Protein AF-A0A7D9KFC1-F1 (afdb_monomer_lite)

Structure (mmCIF, N/CA/C/O backbone):
data_AF-A0A7D9KFC1-F1
#
_entry.id   AF-A0A7D9KFC1-F1
#
loop_
_atom_site.group_PDB
_atom_site.id
_atom_site.type_symbol
_atom_site.label_atom_id
_atom_site.label_alt_id
_atom_site.label_comp_id
_atom_site.label_asym_id
_atom_site.label_entity_id
_atom_site.label_seq_id
_atom_site.pdbx_PDB_ins_code
_atom_site.Cartn_x
_atom_site.Cartn_y
_atom_site.Cartn_z
_atom_site.occupancy
_atom_site.B_iso_or_equiv
_atom_site.auth_seq_id
_atom_site.auth_comp_id
_atom_site.auth_asym_id
_atom_site.auth_atom_id
_atom_site.pdbx_PDB_model_num
ATOM 1 N N . MET A 1 1 ? -18.991 21.728 8.639 1.00 45.28 1 MET A N 1
ATOM 2 C CA . MET A 1 1 ? -17.937 22.205 7.713 1.00 45.28 1 MET A CA 1
ATOM 3 C C . MET A 1 1 ? -17.011 21.024 7.380 1.00 45.28 1 MET A C 1
ATOM 5 O O . MET A 1 1 ? -16.040 20.809 8.083 1.00 45.28 1 MET A O 1
ATOM 9 N N . SER A 1 2 ? -17.536 19.999 6.702 1.00 38.66 2 SER A N 1
ATOM 10 C CA . SER A 1 2 ? -17.311 19.571 5.298 1.00 38.66 2 SER A CA 1
ATOM 11 C C . SER A 1 2 ? -15.877 19.150 4.917 1.00 38.66 2 SER A C 1
ATOM 13 O O . SER A 1 2 ? -14.945 19.945 4.983 1.00 38.66 2 SER A O 1
ATOM 15 N N . LYS A 1 3 ? -15.739 17.886 4.487 1.00 43.62 3 LYS A N 1
ATOM 16 C CA . LYS A 1 3 ? -14.510 17.116 4.189 1.00 43.62 3 LYS A CA 1
ATOM 17 C C . LYS A 1 3 ? -13.923 17.363 2.779 1.00 43.62 3 LYS A C 1
ATOM 19 O O . LYS A 1 3 ? -13.233 16.501 2.249 1.00 43.62 3 LYS A O 1
ATOM 24 N N . ASP A 1 4 ? -14.129 18.539 2.186 1.00 44.88 4 ASP A N 1
ATOM 25 C CA . ASP A 1 4 ? -13.828 18.783 0.758 1.00 44.88 4 ASP A CA 1
ATOM 26 C C . ASP A 1 4 ? -12.560 19.607 0.453 1.00 44.88 4 ASP A C 1
ATOM 28 O O . ASP A 1 4 ? -12.392 20.095 -0.664 1.00 44.88 4 ASP A O 1
ATOM 32 N N . GLN A 1 5 ? -11.625 19.777 1.394 1.00 45.91 5 GLN A N 1
ATOM 33 C CA . GLN A 1 5 ? -10.451 20.648 1.163 1.00 45.91 5 GLN A CA 1
ATOM 34 C C . GLN A 1 5 ? -9.079 19.961 1.107 1.00 45.91 5 GLN A C 1
ATOM 36 O O . GLN A 1 5 ? -8.069 20.647 0.972 1.00 45.91 5 GLN A O 1
ATOM 41 N N . ALA A 1 6 ? -9.003 18.628 1.107 1.00 44.38 6 ALA A N 1
ATOM 42 C CA . ALA A 1 6 ? -7.713 17.920 1.054 1.00 44.38 6 ALA A CA 1
ATOM 43 C C . ALA A 1 6 ? -7.285 17.440 -0.352 1.00 44.38 6 ALA A C 1
ATOM 45 O O . ALA A 1 6 ? -6.267 16.770 -0.487 1.00 44.38 6 ALA A O 1
ATOM 46 N N . LEU A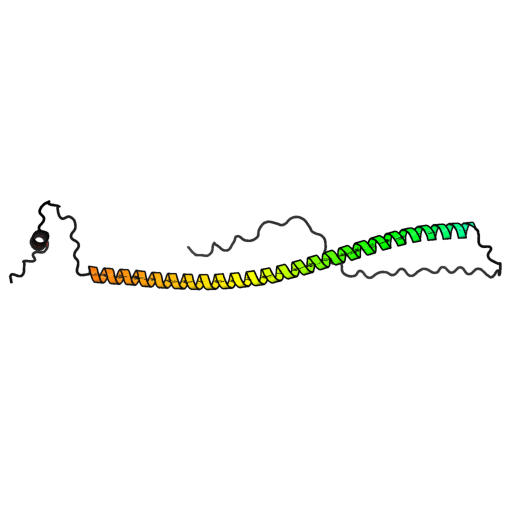 1 7 ? -8.018 17.797 -1.413 1.00 46.19 7 LEU A N 1
ATOM 47 C CA . LEU A 1 7 ? -7.783 17.317 -2.786 1.00 46.19 7 LEU A CA 1
ATOM 48 C C . LEU A 1 7 ? -7.628 18.466 -3.800 1.00 46.19 7 LEU A C 1
ATOM 50 O O . LEU A 1 7 ? -8.213 18.438 -4.874 1.00 46.19 7 LEU A O 1
ATOM 54 N N . LYS A 1 8 ? -6.847 19.508 -3.481 1.00 49.91 8 LYS A N 1
ATOM 55 C CA . LYS A 1 8 ? -6.477 20.565 -4.454 1.00 49.91 8 LYS A CA 1
ATOM 56 C C . LYS A 1 8 ? -5.080 21.153 -4.234 1.00 49.91 8 LYS A C 1
ATOM 58 O O . LYS A 1 8 ? -4.914 22.368 -4.190 1.00 49.91 8 LYS A O 1
ATOM 63 N N . ARG A 1 9 ? -4.050 20.314 -4.114 1.00 49.00 9 ARG A N 1
ATOM 64 C CA . ARG A 1 9 ? -2.651 20.757 -4.272 1.00 49.00 9 ARG A CA 1
ATOM 65 C C . ARG A 1 9 ? -1.850 19.712 -5.033 1.00 49.00 9 ARG A C 1
ATOM 67 O O . ARG A 1 9 ? -1.067 18.968 -4.464 1.00 49.00 9 ARG A O 1
ATOM 74 N N . SER A 1 10 ? -2.091 19.647 -6.335 1.00 46.28 10 SER A N 1
ATOM 75 C CA . SER A 1 10 ? -1.233 18.938 -7.276 1.00 46.28 10 SER A CA 1
ATOM 76 C C . SER A 1 10 ? -1.104 19.791 -8.535 1.00 46.28 10 SER A C 1
ATOM 78 O O . SER A 1 10 ? -2.109 20.242 -9.078 1.00 46.28 10 SER A O 1
ATOM 80 N N . ALA A 1 11 ? 0.146 20.004 -8.946 1.00 47.97 11 ALA A N 1
ATOM 81 C CA . ALA A 1 11 ? 0.578 20.499 -10.251 1.00 47.97 11 ALA A CA 1
ATOM 82 C C . ALA A 1 11 ? 0.272 21.967 -10.616 1.00 47.97 11 ALA A C 1
ATOM 84 O O . ALA A 1 11 ? -0.464 22.247 -11.555 1.00 47.97 11 ALA A O 1
ATOM 85 N N . GLN A 1 12 ? 0.957 22.914 -9.967 1.00 54.50 12 GLN A N 1
ATOM 86 C CA . GLN A 1 12 ? 1.277 24.211 -10.582 1.00 54.50 12 GLN A CA 1
ATOM 87 C C . GLN A 1 12 ? 2.683 24.661 -10.175 1.00 54.50 12 GLN A C 1
ATOM 89 O O . GLN A 1 12 ? 2.852 25.443 -9.247 1.00 54.50 12 GLN A O 1
ATOM 94 N N . ASN A 1 13 ? 3.693 24.117 -10.849 1.00 50.47 13 ASN A N 1
ATOM 95 C CA . ASN A 1 13 ? 4.913 24.819 -11.259 1.00 50.47 13 ASN A CA 1
ATOM 96 C C . ASN A 1 13 ? 5.882 23.787 -11.817 1.00 50.47 13 ASN A C 1
ATOM 98 O O . ASN A 1 13 ? 6.318 22.922 -11.073 1.00 50.47 13 ASN A O 1
ATOM 102 N N . LEU A 1 14 ? 6.145 23.881 -13.118 1.00 43.97 14 LEU A N 1
ATOM 103 C CA . LEU A 1 14 ? 7.383 23.545 -13.829 1.00 43.97 14 LEU A CA 1
ATOM 104 C C . LEU A 1 14 ? 7.037 23.640 -15.322 1.00 43.97 14 LEU A C 1
ATOM 106 O O . LEU A 1 14 ? 6.886 22.648 -16.024 1.00 43.97 14 LEU A O 1
ATOM 110 N N . ASN A 1 15 ? 6.823 24.871 -15.783 1.00 39.47 15 ASN A N 1
ATOM 111 C CA . ASN A 1 15 ? 6.752 25.197 -17.200 1.00 39.47 15 ASN A CA 1
ATOM 112 C C . ASN A 1 15 ? 7.715 26.358 -17.422 1.00 39.47 15 ASN A C 1
ATOM 114 O O . ASN A 1 15 ? 7.372 27.500 -17.134 1.00 39.47 15 ASN A O 1
ATOM 118 N N . ASN A 1 16 ? 8.933 26.042 -17.861 1.00 43.09 16 ASN A N 1
ATOM 119 C CA . ASN A 1 16 ? 9.667 26.863 -18.815 1.00 43.09 16 ASN A CA 1
ATOM 120 C C . ASN A 1 16 ? 10.884 26.108 -19.364 1.00 43.09 16 ASN A C 1
ATOM 122 O O . ASN A 1 16 ? 11.696 25.580 -18.613 1.00 43.09 16 ASN A O 1
ATOM 126 N N . SER A 1 17 ? 11.012 26.183 -20.690 1.00 42.31 17 SER A N 1
ATOM 127 C CA . SER A 1 17 ? 12.177 25.836 -21.509 1.00 42.31 17 SER A CA 1
ATOM 128 C C . SER A 1 17 ? 12.395 24.357 -21.848 1.00 42.31 17 SER A C 1
ATOM 130 O O . SER A 1 17 ? 13.089 23.635 -21.145 1.00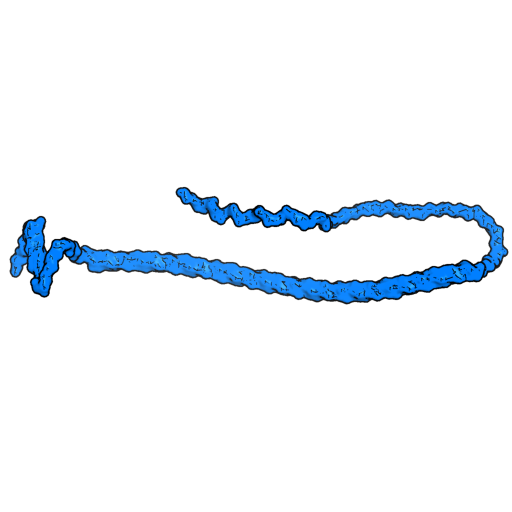 42.31 17 SER A O 1
ATOM 132 N N . LEU A 1 18 ? 11.824 23.935 -22.983 1.00 36.34 18 LEU A N 1
ATOM 133 C CA . LEU A 1 18 ? 12.527 23.303 -24.118 1.00 36.34 18 LEU A CA 1
ATOM 134 C C . LEU A 1 18 ? 11.475 22.858 -25.142 1.00 36.34 18 LEU A C 1
ATOM 136 O O . LEU A 1 18 ? 11.055 21.708 -25.218 1.00 36.34 18 LEU A O 1
ATOM 140 N N . ASN A 1 19 ? 11.015 23.832 -25.922 1.00 43.41 19 ASN A N 1
ATOM 141 C CA . ASN A 1 19 ? 10.325 23.573 -27.173 1.00 43.41 19 ASN A CA 1
ATOM 142 C C . ASN A 1 19 ? 11.399 23.362 -28.244 1.00 43.41 19 ASN A C 1
ATOM 144 O O . ASN A 1 19 ? 12.137 24.303 -28.524 1.00 43.41 19 ASN A O 1
ATOM 148 N N . ASN A 1 20 ? 11.520 22.138 -28.761 1.00 44.44 20 ASN A N 1
ATOM 149 C CA . ASN A 1 20 ? 11.783 21.821 -30.170 1.00 44.44 20 ASN A CA 1
ATOM 150 C C . ASN A 1 20 ? 12.049 20.317 -30.314 1.00 44.44 20 ASN A C 1
ATOM 152 O O . ASN A 1 20 ? 13.137 19.851 -29.997 1.00 44.44 20 ASN A O 1
ATOM 156 N N . ASN A 1 21 ? 11.043 19.573 -30.783 1.00 38.22 21 ASN A N 1
ATOM 157 C CA . ASN A 1 21 ? 11.172 18.516 -31.799 1.00 38.22 21 ASN A CA 1
ATOM 158 C C . ASN A 1 21 ? 9.840 17.769 -31.931 1.00 38.22 21 ASN A C 1
ATOM 160 O O . ASN A 1 21 ? 9.587 16.758 -31.281 1.00 38.22 21 ASN A O 1
ATOM 164 N N . THR A 1 22 ? 8.974 18.285 -32.800 1.00 45.38 22 THR A N 1
ATOM 165 C CA . THR A 1 22 ? 7.889 17.504 -33.401 1.00 45.38 22 THR A CA 1
ATOM 166 C C . THR A 1 22 ? 8.389 16.843 -34.694 1.00 45.38 22 THR A C 1
ATOM 168 O O . THR A 1 22 ? 9.251 17.403 -35.375 1.00 45.38 22 THR A O 1
ATOM 171 N N . PRO A 1 23 ? 7.870 15.656 -35.063 1.00 42.03 23 PRO A N 1
ATOM 172 C CA . PRO A 1 23 ? 8.262 14.968 -36.285 1.00 42.03 23 PRO A CA 1
ATOM 173 C C . PRO A 1 23 ? 7.654 15.678 -37.501 1.00 42.03 23 PRO A C 1
ATOM 175 O O . PRO A 1 23 ? 6.433 15.770 -37.645 1.00 42.03 23 PRO A O 1
ATOM 178 N N . ASN A 1 24 ? 8.510 16.194 -38.384 1.00 43.44 24 ASN A N 1
ATOM 179 C CA . ASN A 1 24 ? 8.086 16.835 -39.627 1.00 43.44 24 ASN A CA 1
ATOM 180 C C . ASN A 1 24 ? 7.409 15.824 -40.571 1.00 43.44 24 ASN A C 1
ATOM 182 O O . ASN A 1 24 ? 7.964 14.773 -40.888 1.00 43.44 24 ASN A O 1
ATOM 186 N N . LYS A 1 25 ? 6.210 16.181 -41.055 1.00 44.81 25 LYS A N 1
ATOM 187 C CA . LYS A 1 25 ? 5.515 15.528 -42.180 1.00 44.81 25 LYS A CA 1
ATOM 188 C C . LYS A 1 25 ? 6.405 15.526 -43.438 1.00 44.81 25 LYS A C 1
ATOM 190 O O . LYS A 1 25 ? 7.160 16.479 -43.631 1.00 44.81 25 LYS A O 1
ATOM 195 N N . PRO A 1 26 ? 6.279 14.528 -44.335 1.00 46.28 26 PRO A N 1
ATOM 196 C CA . PRO A 1 26 ? 7.113 14.444 -45.527 1.00 46.28 26 PRO A CA 1
ATOM 197 C C . PRO A 1 26 ? 6.790 15.599 -46.481 1.00 46.28 26 PRO A C 1
ATOM 199 O O . PRO A 1 26 ? 5.721 15.658 -47.095 1.00 46.28 26 PRO A O 1
ATOM 202 N N . THR A 1 27 ? 7.724 16.535 -46.612 1.00 41.25 27 THR A N 1
ATOM 203 C CA . THR A 1 27 ? 7.729 17.530 -47.680 1.00 41.25 27 THR A CA 1
ATOM 204 C C . THR A 1 27 ? 8.040 16.821 -48.994 1.00 41.25 27 THR A C 1
ATOM 206 O O . THR A 1 27 ? 9.067 16.165 -49.144 1.00 41.25 27 THR A O 1
ATOM 209 N N . LYS A 1 28 ? 7.119 16.932 -49.959 1.00 41.19 28 LYS A N 1
ATOM 210 C CA . LYS A 1 28 ? 7.293 16.427 -51.326 1.00 41.19 28 LYS A CA 1
ATOM 211 C C . LYS A 1 28 ? 8.596 16.988 -51.901 1.00 41.19 28 LYS A C 1
ATOM 213 O O . LYS A 1 28 ? 8.703 18.193 -52.134 1.00 41.19 28 LYS A O 1
ATOM 218 N N . SER A 1 29 ? 9.571 16.117 -52.133 1.00 45.88 29 SER A N 1
ATOM 219 C CA . SER A 1 29 ? 10.801 16.445 -52.838 1.00 45.88 29 SER A CA 1
ATOM 220 C C . SER A 1 29 ? 10.455 16.897 -54.260 1.00 45.88 29 SER A C 1
ATOM 222 O O . SER A 1 29 ? 9.960 16.130 -55.085 1.00 45.88 29 SER A O 1
ATOM 224 N N . LYS A 1 30 ? 10.707 18.173 -54.574 1.00 48.16 30 LYS A N 1
ATOM 225 C CA . LYS A 1 30 ? 10.844 18.596 -55.970 1.00 48.16 30 LYS A CA 1
ATOM 226 C C . LYS A 1 30 ? 12.161 18.015 -56.471 1.00 48.16 30 LYS A C 1
ATOM 228 O O . LYS A 1 30 ? 13.221 18.591 -56.255 1.00 48.16 30 LYS A O 1
ATOM 233 N N . ILE A 1 31 ? 12.081 16.852 -57.107 1.00 50.16 31 ILE A N 1
ATOM 234 C CA . ILE A 1 31 ? 13.159 16.319 -57.937 1.00 50.16 31 ILE A CA 1
ATOM 235 C C . ILE A 1 31 ? 13.406 17.356 -59.039 1.00 50.16 31 ILE A C 1
ATOM 237 O O . ILE A 1 31 ? 12.579 17.523 -59.938 1.00 50.16 31 ILE A O 1
ATOM 241 N N . LEU A 1 32 ? 14.517 18.090 -58.952 1.00 45.69 32 LEU A N 1
ATOM 242 C CA . LEU A 1 32 ? 15.028 18.836 -60.094 1.00 45.69 32 LEU A CA 1
ATOM 243 C C . LEU A 1 32 ? 15.489 17.811 -61.132 1.00 45.69 32 LEU A C 1
ATOM 245 O O . LEU A 1 32 ? 16.444 17.068 -60.915 1.00 45.69 32 LEU A O 1
ATOM 249 N N . LYS A 1 33 ? 14.766 17.755 -62.252 1.00 49.72 33 LYS A N 1
ATOM 250 C CA . LYS A 1 33 ? 15.187 17.023 -63.447 1.00 49.72 33 LYS A CA 1
ATOM 251 C C . LYS A 1 33 ? 16.528 17.603 -63.928 1.00 49.72 33 LYS A C 1
ATOM 253 O O . LYS A 1 33 ? 16.642 18.829 -63.990 1.00 49.72 33 LYS A O 1
ATOM 258 N N . PRO A 1 34 ? 17.518 16.776 -64.299 1.00 43.00 34 PRO A N 1
ATOM 259 C CA . PRO A 1 34 ? 18.731 17.275 -64.927 1.00 43.00 34 PRO A CA 1
ATOM 260 C C . PRO A 1 34 ? 18.370 17.857 -66.297 1.00 43.00 34 PRO A C 1
ATOM 262 O O . PRO A 1 34 ? 17.816 17.170 -67.156 1.00 43.00 34 PRO A O 1
ATOM 265 N N . ASN A 1 35 ? 18.641 19.149 -66.476 1.00 40.84 35 ASN A N 1
ATOM 266 C CA . ASN A 1 35 ? 18.441 19.838 -67.740 1.00 40.84 35 ASN A CA 1
ATOM 267 C C . ASN A 1 35 ? 19.576 19.419 -68.686 1.00 40.84 35 ASN A C 1
ATOM 269 O O . ASN A 1 35 ? 20.716 19.857 -68.544 1.00 40.84 35 ASN A O 1
ATOM 273 N N . SER A 1 36 ? 19.269 18.501 -69.600 1.00 45.72 36 SER A N 1
ATOM 274 C CA . SER A 1 36 ? 20.168 18.072 -70.669 1.00 45.72 36 SER A CA 1
ATOM 275 C C . SER A 1 36 ? 20.188 19.141 -71.759 1.00 45.72 36 SER A C 1
ATOM 277 O O . SER A 1 36 ? 19.318 19.163 -72.625 1.00 45.72 36 SER A O 1
ATOM 279 N N . ASN A 1 37 ? 21.186 20.024 -71.729 1.00 41.97 37 ASN A N 1
ATOM 280 C CA . ASN A 1 37 ? 21.577 20.780 -72.916 1.00 41.97 37 ASN A CA 1
ATOM 281 C C . ASN A 1 37 ? 22.610 19.955 -73.685 1.00 41.97 37 ASN A C 1
ATOM 283 O O . ASN A 1 37 ? 23.818 20.090 -73.495 1.00 41.97 37 ASN A O 1
ATOM 287 N N . ARG A 1 38 ? 22.107 19.071 -74.547 1.00 38.81 38 ARG A N 1
ATOM 288 C CA . ARG A 1 38 ? 22.889 18.366 -75.561 1.00 38.81 38 ARG A CA 1
ATOM 289 C C . ARG A 1 38 ? 23.179 19.360 -76.691 1.00 38.81 38 ARG A C 1
ATOM 291 O O . ARG A 1 38 ? 22.304 19.634 -77.504 1.00 38.81 38 ARG A O 1
ATOM 298 N N . LYS A 1 39 ? 24.385 19.934 -76.720 1.00 42.16 39 LYS A N 1
ATOM 299 C CA . LYS A 1 39 ? 24.935 20.506 -77.956 1.00 42.16 39 LYS A CA 1
ATOM 300 C C . LYS A 1 39 ? 25.520 19.350 -78.757 1.00 42.16 39 LYS A C 1
ATOM 302 O O . LYS A 1 39 ? 26.524 18.767 -78.360 1.00 42.16 39 LYS A O 1
ATOM 307 N N . GLU A 1 40 ? 24.838 18.990 -79.836 1.00 45.41 40 GLU A N 1
ATOM 308 C CA . GLU A 1 40 ? 25.446 18.258 -80.940 1.00 45.41 40 GLU A CA 1
ATOM 309 C C . GLU A 1 40 ? 26.429 19.198 -81.638 1.00 45.41 40 GLU A C 1
ATOM 311 O O . GLU A 1 40 ? 26.046 20.272 -82.095 1.00 45.41 40 GLU A O 1
ATOM 316 N N . THR A 1 41 ? 27.692 18.794 -81.694 1.00 38.22 41 THR A N 1
ATOM 317 C CA . THR A 1 41 ? 28.626 19.228 -82.731 1.00 38.22 41 THR A CA 1
ATOM 318 C C . THR A 1 41 ? 29.402 17.999 -83.171 1.00 38.22 41 THR A C 1
ATOM 320 O O . THR A 1 41 ? 30.168 17.418 -82.405 1.00 38.22 41 THR A O 1
ATOM 323 N N . ASP A 1 42 ? 29.033 17.577 -84.369 1.00 39.44 42 ASP A N 1
ATOM 324 C CA . ASP A 1 42 ? 29.753 16.838 -85.395 1.00 39.44 42 ASP A CA 1
ATOM 325 C C . ASP A 1 42 ? 31.094 16.164 -85.065 1.00 39.44 42 ASP A C 1
ATOM 327 O O . ASP A 1 42 ? 32.074 16.772 -84.651 1.00 39.44 42 ASP A O 1
ATOM 331 N N . LYS A 1 43 ? 31.084 14.859 -85.359 1.00 48.41 43 LYS A N 1
ATOM 332 C CA . LYS A 1 43 ? 32.130 14.044 -85.992 1.00 48.41 43 LYS A CA 1
ATOM 333 C C . LYS A 1 43 ? 33.508 14.701 -86.151 1.00 48.41 43 LYS A C 1
ATOM 335 O O . LYS A 1 43 ? 33.741 15.376 -87.142 1.00 48.41 43 LYS A O 1
ATOM 340 N N . GLU A 1 44 ? 34.450 14.278 -85.314 1.00 40.84 44 GLU A N 1
ATOM 341 C CA . GLU A 1 44 ? 35.808 13.948 -85.756 1.00 40.84 44 GLU A CA 1
ATOM 342 C C . GLU A 1 44 ? 36.274 12.690 -85.008 1.00 40.84 44 GLU A C 1
ATOM 344 O O . GLU A 1 44 ? 36.364 12.660 -83.778 1.00 40.84 44 GLU A O 1
ATOM 349 N N . GLU A 1 45 ? 36.536 11.622 -85.766 1.00 50.03 45 GLU A N 1
ATOM 350 C CA . GLU A 1 45 ? 37.350 10.486 -85.334 1.00 50.03 45 GLU A CA 1
ATOM 351 C C . GLU A 1 45 ? 38.798 10.969 -85.185 1.00 50.03 45 GLU A C 1
ATOM 353 O O . GLU A 1 45 ? 39.645 10.768 -86.047 1.00 50.03 45 GLU A O 1
ATOM 358 N N . GLY A 1 46 ? 39.073 11.669 -84.089 1.00 42.69 46 GLY A N 1
ATOM 359 C CA . GLY A 1 46 ? 40.419 11.962 -83.624 1.00 42.69 46 GLY A CA 1
ATOM 360 C C . GLY A 1 46 ? 40.662 11.148 -82.366 1.00 42.69 46 GLY A C 1
ATOM 361 O O . GLY A 1 46 ? 39.894 11.246 -81.407 1.00 42.69 46 GLY A O 1
ATOM 362 N N . THR A 1 47 ? 41.710 10.327 -82.348 1.00 51.97 47 THR A N 1
ATOM 363 C CA . THR A 1 47 ? 42.243 9.729 -81.119 1.00 51.97 47 THR A CA 1
ATOM 364 C C . THR A 1 47 ? 42.398 10.831 -80.074 1.00 51.97 47 THR A C 1
ATOM 366 O O . THR A 1 47 ? 43.317 11.641 -80.178 1.00 51.97 47 THR A O 1
ATOM 369 N N . LYS A 1 48 ? 41.473 10.900 -79.104 1.00 58.69 48 LYS A N 1
ATOM 370 C CA . LYS A 1 48 ? 41.533 11.850 -77.990 1.00 58.69 48 LYS A CA 1
ATOM 371 C C . LYS A 1 48 ? 42.842 11.602 -77.262 1.00 58.69 48 LYS A C 1
ATOM 373 O O . LYS A 1 48 ? 42.974 10.618 -76.537 1.00 58.69 48 LYS A O 1
ATOM 378 N N . GLN A 1 49 ? 43.816 12.466 -77.504 1.00 62.41 49 GLN A N 1
ATOM 379 C CA . GLN A 1 49 ? 45.053 12.463 -76.756 1.00 62.41 49 GLN A CA 1
ATOM 380 C C . GLN A 1 49 ? 44.677 12.865 -75.335 1.00 62.41 49 GLN A C 1
ATOM 382 O O . GLN A 1 49 ? 44.233 13.984 -75.096 1.00 62.41 49 GLN A O 1
ATOM 387 N N . VAL A 1 50 ? 44.714 11.894 -74.426 1.00 66.25 50 VAL A N 1
ATOM 388 C CA . VAL A 1 50 ? 44.389 12.128 -73.024 1.00 66.25 50 VAL A CA 1
ATOM 389 C C . VAL A 1 50 ? 45.438 13.094 -72.480 1.00 66.25 50 VAL A C 1
ATOM 391 O O . VAL A 1 50 ? 46.626 12.767 -72.495 1.00 66.25 50 VAL A O 1
ATOM 394 N N . ASP A 1 51 ? 45.012 14.284 -72.053 1.00 80.50 51 ASP A N 1
ATOM 395 C CA . ASP A 1 51 ? 45.909 15.255 -71.433 1.00 80.50 51 ASP A CA 1
ATOM 396 C C . ASP A 1 51 ? 46.405 14.673 -70.101 1.00 80.50 51 ASP A C 1
ATOM 398 O O . ASP A 1 51 ? 45.626 14.221 -69.257 1.00 80.50 51 ASP A O 1
ATOM 402 N N . LEU A 1 52 ? 47.724 14.647 -69.920 1.00 83.56 52 LEU A N 1
ATOM 403 C CA . LEU A 1 52 ? 48.369 14.167 -68.698 1.00 83.56 52 LEU A CA 1
ATOM 404 C C . LEU A 1 52 ? 47.886 14.942 -67.463 1.00 83.56 52 LEU A C 1
ATOM 406 O O . LEU A 1 52 ? 47.815 14.365 -66.376 1.00 83.56 52 LEU A O 1
ATOM 410 N N . ASN A 1 53 ? 47.504 16.211 -67.633 1.00 85.75 53 ASN A N 1
ATOM 411 C CA . ASN A 1 53 ? 46.950 17.030 -66.556 1.00 85.75 53 ASN A CA 1
ATOM 412 C C . ASN A 1 53 ? 45.559 16.554 -66.112 1.00 85.75 53 ASN A C 1
ATOM 414 O O . ASN A 1 53 ? 45.307 16.459 -64.911 1.00 85.75 53 ASN A O 1
ATOM 418 N N . ASP A 1 54 ? 44.692 16.156 -67.047 1.00 88.25 54 ASP A N 1
ATOM 419 C CA . ASP A 1 54 ? 43.360 15.625 -66.726 1.00 88.25 54 ASP A CA 1
ATOM 420 C C . ASP A 1 54 ? 43.455 14.294 -65.962 1.00 88.25 54 ASP A C 1
ATOM 422 O O . ASP A 1 54 ? 42.693 14.040 -65.023 1.00 88.25 54 ASP A O 1
ATOM 426 N N . ILE A 1 55 ? 44.425 13.443 -66.328 1.00 88.25 55 ILE A N 1
ATOM 427 C CA . ILE A 1 55 ? 44.710 12.192 -65.606 1.00 88.25 55 ILE A CA 1
ATOM 428 C C . ILE A 1 55 ? 45.167 12.502 -64.180 1.00 88.25 55 ILE A C 1
ATOM 430 O O . ILE A 1 55 ? 44.704 11.866 -63.229 1.00 88.25 55 ILE A O 1
ATOM 434 N N . TYR A 1 56 ? 46.062 13.477 -64.018 1.00 92.44 56 TYR A N 1
ATOM 435 C CA . TYR A 1 56 ? 46.583 13.872 -62.715 1.00 92.44 56 TYR A CA 1
ATOM 436 C C . TYR A 1 56 ? 45.486 14.433 -61.798 1.00 92.44 56 TYR A C 1
ATOM 438 O O . TYR A 1 56 ? 45.370 14.010 -60.644 1.00 92.44 56 TYR A O 1
ATOM 446 N N . ASP A 1 57 ? 44.622 15.310 -62.308 1.00 92.06 57 ASP A N 1
ATOM 447 C CA . ASP A 1 57 ? 43.503 15.870 -61.544 1.00 92.06 57 ASP A CA 1
ATOM 448 C C . ASP A 1 57 ? 42.460 14.807 -61.174 1.00 92.06 57 ASP A C 1
ATOM 450 O O . ASP A 1 57 ? 41.924 14.801 -60.055 1.00 92.06 57 ASP A O 1
ATOM 454 N N . MET A 1 58 ? 42.212 13.846 -62.069 1.00 92.75 58 MET A N 1
ATOM 455 C CA . MET A 1 58 ? 41.362 12.695 -61.775 1.00 92.75 58 MET A CA 1
ATOM 456 C C . MET A 1 58 ? 41.969 11.810 -60.675 1.00 92.75 58 MET A C 1
ATOM 458 O O . MET A 1 58 ? 41.249 11.403 -59.758 1.00 92.75 58 MET A O 1
ATOM 462 N N . LEU A 1 59 ? 43.280 11.554 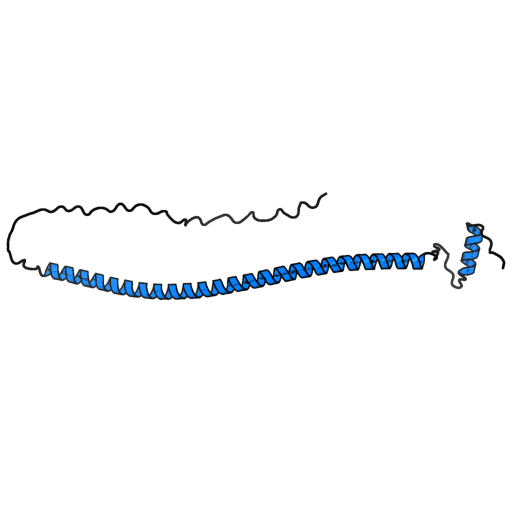-60.714 1.00 92.00 59 LEU A N 1
ATOM 463 C CA . LEU A 1 59 ? 43.987 10.761 -59.705 1.00 92.00 59 LEU A CA 1
ATOM 464 C C . LEU A 1 59 ? 43.985 11.456 -58.335 1.00 92.00 59 LEU A C 1
ATOM 466 O O . LEU A 1 59 ? 43.686 10.830 -57.317 1.00 92.00 59 LEU A O 1
ATOM 470 N N . LYS A 1 60 ? 44.214 12.774 -58.310 1.00 93.62 60 LYS A N 1
ATOM 471 C CA . LYS A 1 60 ? 44.123 13.607 -57.102 1.00 93.62 60 LYS A CA 1
ATOM 472 C C . LYS A 1 60 ? 42.714 13.590 -56.507 1.00 93.62 60 LYS A C 1
ATOM 474 O O . LYS A 1 60 ? 42.540 13.454 -55.295 1.00 93.62 60 LYS A O 1
ATOM 479 N N . THR A 1 61 ? 41.694 13.669 -57.360 1.00 94.44 61 THR A N 1
ATOM 480 C CA . THR A 1 61 ? 40.290 13.569 -56.939 1.00 94.44 61 THR A CA 1
ATOM 481 C C . THR A 1 61 ? 39.967 12.181 -56.385 1.00 94.44 61 THR A C 1
ATOM 483 O O . THR A 1 61 ? 39.245 12.074 -55.391 1.00 94.44 61 THR A O 1
ATOM 486 N N . MET A 1 62 ? 40.499 11.116 -56.994 1.00 94.12 62 MET A N 1
ATOM 487 C CA . MET A 1 62 ? 40.346 9.751 -56.490 1.00 94.12 62 MET A CA 1
ATOM 488 C C . MET A 1 62 ? 40.987 9.578 -55.114 1.00 94.12 62 MET A C 1
ATOM 490 O O . MET A 1 62 ? 40.312 9.074 -54.220 1.00 94.12 62 MET A O 1
ATOM 494 N N . MET A 1 63 ? 42.219 10.054 -54.905 1.00 93.62 63 MET A N 1
ATOM 495 C CA . MET A 1 63 ? 42.873 9.968 -53.592 1.00 93.62 63 MET A CA 1
ATOM 496 C C . MET A 1 63 ? 42.074 10.689 -52.500 1.00 93.62 63 MET A C 1
ATOM 498 O O . MET A 1 63 ? 41.786 10.097 -51.465 1.00 93.62 63 MET A O 1
ATOM 502 N N . SER A 1 64 ? 41.600 11.914 -52.759 1.00 94.50 64 SER A N 1
ATOM 503 C CA . SER A 1 64 ? 40.775 12.646 -51.782 1.00 94.50 64 SER A CA 1
ATOM 504 C C . SER A 1 64 ? 39.450 11.936 -51.465 1.00 94.50 64 SER A C 1
ATOM 506 O O . SER A 1 64 ? 38.957 11.984 -50.337 1.00 94.50 64 SER A O 1
ATOM 508 N N . LYS A 1 65 ? 38.841 11.263 -52.450 1.00 95.12 65 LYS A N 1
ATOM 509 C CA . LYS A 1 65 ? 37.643 10.442 -52.217 1.00 95.12 65 LYS A CA 1
ATOM 510 C C . LYS A 1 65 ? 37.962 9.180 -51.412 1.00 95.12 65 LYS A C 1
ATOM 512 O O . LYS A 1 65 ? 37.132 8.787 -50.598 1.00 95.12 65 LYS A O 1
ATOM 517 N N . LEU A 1 66 ? 39.135 8.579 -51.612 1.00 95.38 66 LEU A N 1
ATOM 518 C CA . LEU A 1 66 ? 39.587 7.401 -50.872 1.00 95.38 66 LEU A CA 1
ATOM 519 C C . LEU A 1 66 ? 39.787 7.718 -49.379 1.00 95.38 66 LEU A C 1
ATOM 521 O O . LEU A 1 66 ? 39.274 7.000 -48.529 1.00 95.38 66 LEU A O 1
ATOM 525 N N . GLU A 1 67 ? 40.423 8.847 -49.056 1.00 94.19 67 GLU A N 1
ATOM 526 C CA . GLU A 1 67 ? 40.589 9.317 -47.667 1.00 94.19 67 GLU A CA 1
ATOM 527 C C . GLU A 1 67 ? 39.239 9.578 -46.975 1.00 94.19 67 GLU A C 1
ATOM 529 O O . GLU A 1 67 ? 39.020 9.232 -45.807 1.00 94.19 67 GLU A O 1
ATOM 534 N N . LYS A 1 68 ? 38.282 10.161 -47.710 1.00 95.56 68 LYS A N 1
ATOM 535 C CA . LYS A 1 68 ? 36.912 10.352 -47.213 1.00 95.56 68 LYS A CA 1
ATOM 536 C C . LYS A 1 68 ? 36.210 9.020 -46.961 1.00 95.56 68 LYS A C 1
ATOM 538 O O . LYS A 1 68 ? 35.495 8.912 -45.969 1.00 95.56 68 LYS A O 1
ATOM 543 N N . LEU A 1 69 ? 36.410 8.019 -47.821 1.00 95.81 69 LEU A N 1
ATOM 544 C CA . LEU A 1 69 ? 35.855 6.677 -47.626 1.00 95.81 69 LEU A CA 1
ATOM 545 C C . LEU A 1 69 ? 36.410 6.017 -46.361 1.00 95.81 69 LEU A C 1
ATOM 547 O O . LEU A 1 69 ? 35.625 5.487 -45.581 1.00 95.81 69 LEU A O 1
ATOM 551 N N . GLU A 1 70 ? 37.714 6.125 -46.105 1.00 94.50 70 GLU A N 1
ATOM 552 C CA . GLU A 1 70 ? 38.324 5.593 -44.879 1.00 94.50 70 GLU A CA 1
ATOM 553 C C . GLU A 1 70 ? 37.753 6.269 -43.619 1.00 94.50 70 GLU A C 1
ATOM 555 O O . GLU A 1 70 ? 37.468 5.621 -42.610 1.00 94.50 70 GLU A O 1
ATOM 560 N N . THR A 1 71 ? 37.516 7.582 -43.687 1.00 95.88 71 THR A N 1
ATOM 561 C CA . THR A 1 71 ? 36.886 8.332 -42.590 1.00 95.88 71 THR A CA 1
ATOM 562 C C . THR A 1 71 ? 35.440 7.886 -42.361 1.00 95.88 71 THR A C 1
ATOM 564 O O . THR A 1 71 ? 35.019 7.689 -41.221 1.00 95.88 71 THR A O 1
ATOM 567 N N . ILE A 1 72 ? 34.673 7.693 -43.438 1.00 96.38 72 ILE A N 1
ATOM 568 C CA . ILE A 1 72 ? 33.294 7.194 -43.361 1.00 96.38 72 ILE A CA 1
ATOM 569 C C . ILE A 1 72 ? 33.271 5.791 -42.752 1.00 96.38 72 ILE A C 1
ATOM 571 O O . ILE A 1 72 ? 32.438 5.531 -41.891 1.00 96.38 72 ILE A O 1
ATOM 575 N N . GLU A 1 73 ? 34.189 4.907 -43.140 1.00 96.50 73 GLU A N 1
ATOM 576 C CA . GLU A 1 73 ? 34.268 3.552 -42.590 1.00 96.50 73 GLU A CA 1
ATOM 577 C C . GLU A 1 73 ? 34.504 3.566 -41.073 1.00 96.50 73 GLU A C 1
ATOM 579 O O . GLU A 1 73 ? 33.810 2.864 -40.332 1.00 96.50 73 GLU A O 1
ATOM 584 N N . LYS A 1 74 ? 35.430 4.407 -40.593 1.00 96.69 74 LYS A N 1
ATOM 585 C CA . LYS A 1 74 ? 35.679 4.589 -39.152 1.00 96.69 74 LYS A CA 1
ATOM 586 C C . LYS A 1 74 ? 34.430 5.090 -38.425 1.00 96.69 74 LYS A C 1
ATOM 588 O O . LYS A 1 74 ? 34.071 4.545 -37.384 1.00 96.69 74 LYS A O 1
ATOM 593 N N . ASN A 1 75 ? 33.732 6.067 -39.001 1.00 97.06 75 ASN A N 1
ATOM 594 C CA . ASN A 1 75 ? 32.505 6.605 -38.415 1.00 97.06 75 ASN A CA 1
ATOM 595 C C . ASN A 1 75 ? 31.375 5.568 -38.381 1.00 97.06 75 ASN A C 1
ATOM 597 O O . ASN A 1 75 ? 30.660 5.481 -37.389 1.00 97.06 75 ASN A O 1
ATOM 601 N N . VAL A 1 76 ? 31.219 4.759 -39.434 1.00 97.62 76 VAL A N 1
ATOM 602 C CA . VAL A 1 76 ? 30.210 3.690 -39.483 1.00 97.62 76 VAL A CA 1
ATOM 603 C C . VAL A 1 76 ? 30.485 2.632 -38.416 1.00 97.62 76 VAL A C 1
ATOM 605 O O . VAL A 1 76 ? 29.553 2.221 -37.732 1.00 97.62 76 VAL A O 1
ATOM 608 N N . LYS A 1 77 ? 31.749 2.236 -38.220 1.00 97.06 77 LYS A N 1
ATOM 609 C CA . LYS A 1 77 ? 32.133 1.315 -37.138 1.00 97.06 77 LYS A CA 1
ATOM 610 C C . LYS A 1 77 ? 31.817 1.892 -35.756 1.00 97.06 77 LYS A C 1
ATOM 612 O O . LYS A 1 77 ? 31.186 1.214 -34.956 1.00 97.06 77 LYS A O 1
ATOM 617 N N . SER A 1 78 ? 32.168 3.158 -35.514 1.00 97.50 78 SER A N 1
ATOM 618 C CA . SER A 1 78 ? 31.838 3.840 -34.253 1.00 97.50 78 SER A CA 1
ATOM 619 C C . SER A 1 78 ? 30.329 3.881 -33.998 1.00 97.50 78 SER A C 1
ATOM 621 O O . SER A 1 78 ? 29.886 3.605 -32.889 1.00 97.50 78 SER A O 1
ATOM 623 N N . LEU A 1 79 ? 29.529 4.184 -35.025 1.00 97.56 79 LEU A N 1
ATOM 624 C CA . LEU A 1 79 ? 28.070 4.213 -34.908 1.00 97.56 79 LEU A CA 1
ATOM 625 C C . LEU A 1 79 ? 27.473 2.828 -34.631 1.00 97.56 79 LEU A C 1
ATOM 627 O O . LEU A 1 79 ? 26.486 2.734 -33.907 1.00 97.56 79 LEU A O 1
ATOM 631 N N . ASP A 1 80 ? 28.039 1.763 -35.202 1.00 97.62 80 ASP A N 1
ATOM 632 C CA . ASP A 1 80 ? 27.604 0.388 -34.927 1.00 97.62 80 ASP A CA 1
ATOM 633 C C . ASP A 1 80 ? 27.862 0.001 -33.461 1.00 97.62 80 ASP A C 1
ATOM 635 O O . ASP A 1 80 ? 27.002 -0.597 -32.810 1.00 97.62 80 ASP A O 1
ATOM 639 N N . ASP A 1 81 ? 29.008 0.403 -32.909 1.00 97.69 81 ASP A N 1
ATOM 640 C CA . ASP A 1 81 ? 29.340 0.169 -31.502 1.00 97.69 81 ASP A CA 1
ATOM 641 C C . ASP A 1 81 ? 28.441 0.983 -30.555 1.00 97.69 81 ASP A C 1
ATOM 643 O O . ASP A 1 81 ? 27.900 0.432 -29.588 1.00 97.69 81 ASP A O 1
ATOM 647 N N . ASP A 1 82 ? 28.181 2.253 -30.877 1.00 97.75 82 ASP A N 1
ATOM 648 C CA . ASP A 1 82 ? 27.233 3.091 -30.134 1.00 97.75 82 ASP A CA 1
ATOM 649 C C . ASP A 1 82 ? 25.820 2.491 -30.162 1.00 97.75 82 ASP A C 1
ATOM 651 O O . ASP A 1 82 ? 25.138 2.423 -29.136 1.00 97.75 82 ASP A O 1
ATOM 655 N N . LEU A 1 83 ? 25.379 1.991 -31.320 1.00 97.50 83 LEU A N 1
ATOM 656 C CA . LEU A 1 83 ? 24.061 1.379 -31.476 1.00 97.50 83 LEU A CA 1
ATOM 657 C C . LEU A 1 83 ? 23.929 0.103 -30.637 1.00 97.50 83 LEU A C 1
ATOM 659 O O . LEU A 1 83 ? 22.898 -0.095 -29.987 1.00 97.50 83 LEU A O 1
ATOM 663 N N . LYS A 1 84 ? 24.966 -0.741 -30.589 1.00 97.88 84 LYS A N 1
ATOM 664 C CA . LYS A 1 84 ? 24.994 -1.920 -29.705 1.00 97.88 84 LYS A CA 1
ATOM 665 C C . LYS A 1 84 ? 24.909 -1.521 -28.233 1.00 97.88 84 LYS A C 1
ATOM 667 O O . LYS A 1 84 ? 24.135 -2.125 -27.490 1.00 97.88 84 LYS A O 1
ATOM 672 N N . SER A 1 85 ? 25.652 -0.493 -27.826 1.00 97.94 85 SER A N 1
ATOM 673 C CA . SER A 1 85 ? 25.640 0.024 -26.453 1.00 97.94 85 SER A CA 1
ATOM 674 C C . SER A 1 85 ? 24.261 0.559 -26.049 1.00 97.94 85 SER A C 1
ATOM 676 O O . SER A 1 85 ? 23.722 0.204 -24.994 1.00 97.94 85 SER A O 1
ATOM 678 N N . VAL A 1 86 ? 23.629 1.343 -26.928 1.00 97.75 86 VAL A N 1
ATOM 679 C CA . VAL A 1 86 ? 22.270 1.860 -26.716 1.00 97.75 86 VAL A CA 1
ATOM 680 C C . VAL A 1 86 ? 21.263 0.718 -26.633 1.00 97.75 86 VAL A C 1
ATOM 682 O O . VAL A 1 86 ? 20.397 0.731 -25.760 1.00 97.75 86 VAL A O 1
ATOM 685 N N . LYS A 1 87 ? 21.383 -0.295 -27.497 1.00 98.06 87 LYS A N 1
ATOM 686 C CA . LYS A 1 87 ? 20.499 -1.464 -27.470 1.00 98.06 87 LYS A CA 1
ATOM 687 C C . LYS A 1 87 ? 20.602 -2.217 -26.142 1.00 98.06 87 LYS A C 1
ATOM 689 O O . LYS A 1 87 ? 19.571 -2.491 -25.534 1.00 98.06 87 LYS A O 1
ATOM 694 N N . ALA A 1 88 ? 21.817 -2.488 -25.667 1.00 97.75 88 ALA A N 1
ATOM 695 C CA . ALA A 1 88 ? 22.034 -3.144 -24.378 1.00 97.75 88 ALA A CA 1
ATOM 696 C C . ALA A 1 88 ? 21.462 -2.317 -23.213 1.00 97.75 88 ALA A C 1
ATOM 698 O O . ALA A 1 88 ? 20.768 -2.848 -22.346 1.00 97.75 88 ALA A O 1
ATOM 699 N N . SER A 1 89 ? 21.686 -1.001 -23.230 1.00 97.94 89 SER A N 1
ATOM 700 C CA . SER A 1 89 ? 21.143 -0.085 -22.219 1.00 97.94 89 SER A CA 1
ATOM 701 C C . SER A 1 89 ? 19.610 -0.064 -22.221 1.00 97.94 89 SER A C 1
ATOM 703 O O . SER A 1 89 ? 18.984 -0.035 -21.162 1.00 97.94 89 SER A O 1
ATOM 705 N N . LEU A 1 90 ? 18.990 -0.115 -23.404 1.00 97.94 90 LEU A N 1
ATOM 706 C CA . LEU A 1 90 ? 17.537 -0.155 -23.549 1.00 97.94 90 LEU A CA 1
ATOM 707 C C . LEU A 1 90 ? 16.950 -1.470 -23.025 1.00 97.94 90 LEU A C 1
ATOM 709 O O . LEU A 1 90 ? 15.940 -1.442 -22.326 1.00 97.94 90 LEU A O 1
ATOM 713 N N . GLU A 1 91 ? 17.570 -2.607 -23.344 1.00 97.94 91 GLU A N 1
ATOM 714 C CA . GLU A 1 91 ? 17.146 -3.920 -22.845 1.00 97.94 91 GLU A CA 1
ATOM 715 C C . GLU A 1 91 ? 17.214 -3.978 -21.313 1.00 97.94 91 GLU A C 1
ATOM 717 O O . GLU A 1 91 ? 16.253 -4.405 -20.667 1.00 97.94 91 GLU A O 1
ATOM 722 N N . TYR A 1 92 ? 18.297 -3.462 -20.727 1.00 98.06 92 TYR A N 1
ATOM 723 C CA . TYR A 1 92 ? 18.440 -3.340 -19.277 1.00 98.06 92 TYR A CA 1
ATOM 724 C C . TYR A 1 92 ? 17.345 -2.451 -18.666 1.00 98.06 92 TYR A C 1
ATOM 726 O O . TYR A 1 92 ? 16.630 -2.880 -17.759 1.00 98.06 92 TYR A O 1
ATOM 734 N N . ALA A 1 93 ? 17.136 -1.247 -19.209 1.00 97.62 93 ALA A N 1
ATOM 735 C CA . ALA A 1 93 ? 16.108 -0.331 -18.716 1.00 97.62 93 ALA A CA 1
ATOM 736 C C . ALA A 1 93 ? 14.694 -0.931 -18.818 1.00 97.62 93 ALA A C 1
ATOM 738 O O . ALA A 1 93 ? 13.863 -0.740 -17.930 1.00 97.62 93 ALA A O 1
ATOM 739 N N . GLN A 1 94 ? 14.400 -1.685 -19.881 1.00 98.00 94 GLN A N 1
ATOM 740 C CA . GLN A 1 94 ? 13.120 -2.379 -20.030 1.00 98.00 94 GLN A CA 1
ATOM 741 C C . GLN A 1 94 ? 12.929 -3.484 -18.986 1.00 98.00 94 GLN A C 1
ATOM 743 O O . GLN A 1 94 ? 11.819 -3.634 -18.464 1.00 98.00 94 GLN A O 1
ATOM 748 N N . ALA A 1 95 ? 13.983 -4.242 -18.673 1.00 97.62 95 ALA A N 1
ATOM 749 C CA . ALA A 1 95 ? 13.949 -5.247 -17.616 1.00 97.62 95 ALA A CA 1
ATOM 750 C C . ALA A 1 95 ? 13.686 -4.598 -16.249 1.00 97.62 95 ALA A C 1
ATOM 752 O O . ALA A 1 95 ? 12.757 -5.001 -15.550 1.00 97.62 95 ALA A O 1
ATOM 753 N N . GLU A 1 96 ? 14.404 -3.522 -15.928 1.00 98.00 96 GLU A N 1
ATOM 754 C CA . GLU A 1 96 ? 14.240 -2.796 -14.668 1.00 98.00 96 GLU A CA 1
ATOM 755 C C . GLU A 1 96 ? 12.837 -2.184 -14.535 1.00 98.00 96 GLU A C 1
ATOM 757 O O . GLU A 1 96 ? 12.178 -2.338 -13.508 1.00 98.00 96 GLU A O 1
ATOM 762 N N . VAL A 1 97 ? 12.298 -1.588 -15.604 1.00 98.00 97 VAL A N 1
ATOM 763 C CA . VAL A 1 97 ? 10.911 -1.091 -15.623 1.00 98.00 97 VAL A CA 1
ATOM 764 C C . VAL A 1 97 ? 9.901 -2.218 -15.394 1.00 98.00 97 VAL A C 1
ATOM 766 O O . VAL A 1 97 ? 8.881 -2.008 -14.732 1.00 98.00 97 VAL A O 1
ATOM 769 N N . LYS A 1 98 ? 10.141 -3.412 -15.944 1.00 97.75 98 LYS A N 1
ATOM 770 C CA . LYS A 1 98 ? 9.254 -4.564 -15.748 1.00 97.75 98 LYS A CA 1
ATOM 771 C C . LYS A 1 98 ? 9.264 -5.027 -14.294 1.00 97.75 98 LYS A C 1
ATOM 773 O O . LYS A 1 98 ? 8.196 -5.331 -13.763 1.00 97.75 98 LYS A O 1
ATOM 778 N N . ASP A 1 99 ? 10.426 -5.062 -13.658 1.00 97.75 99 ASP A N 1
ATOM 779 C CA . ASP A 1 99 ? 10.543 -5.479 -12.263 1.00 97.75 99 ASP A CA 1
ATOM 780 C C . ASP A 1 99 ? 9.977 -4.422 -11.308 1.00 97.75 99 ASP A C 1
ATOM 782 O O . ASP A 1 99 ? 9.153 -4.757 -10.459 1.00 97.75 99 ASP A O 1
ATOM 786 N N . LEU A 1 100 ? 10.237 -3.133 -11.553 1.00 97.62 100 LEU A N 1
ATOM 787 C CA . LEU A 1 100 ? 9.605 -2.036 -10.810 1.00 97.62 100 LEU A CA 1
ATOM 788 C C . LEU A 1 100 ? 8.072 -2.063 -10.897 1.00 97.62 100 LEU A C 1
ATOM 790 O O . LEU A 1 100 ? 7.388 -1.762 -9.916 1.00 97.62 100 LEU A O 1
ATOM 794 N N . LYS A 1 101 ? 7.504 -2.436 -12.052 1.00 97.88 101 LYS A N 1
ATOM 795 C CA . LYS A 1 101 ? 6.048 -2.604 -12.193 1.00 97.88 101 LYS A CA 1
ATOM 796 C C . LYS A 1 101 ? 5.515 -3.738 -11.319 1.00 97.88 101 LYS A C 1
ATOM 798 O O . LYS A 1 101 ? 4.530 -3.521 -10.617 1.00 97.88 101 LYS A O 1
ATOM 803 N N . LYS A 1 102 ? 6.174 -4.901 -11.316 1.00 97.88 102 LYS A N 1
ATOM 804 C CA . LYS A 1 102 ? 5.785 -6.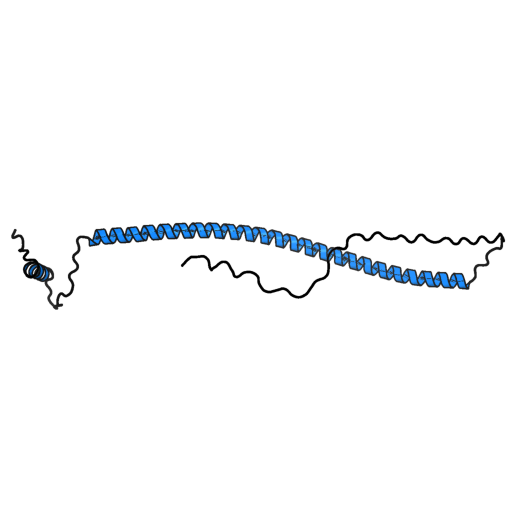032 -10.453 1.00 97.88 102 LYS A CA 1
ATOM 805 C C . LYS A 1 102 ? 5.856 -5.651 -8.976 1.00 97.88 102 LYS A C 1
ATOM 807 O O . LYS A 1 102 ? 4.913 -5.911 -8.232 1.00 97.88 102 LYS A O 1
ATOM 812 N N . ASP A 1 103 ? 6.934 -4.989 -8.564 1.00 97.38 103 ASP A N 1
ATOM 813 C CA . ASP A 1 103 ? 7.116 -4.544 -7.182 1.00 97.38 103 ASP A CA 1
ATOM 814 C C . ASP A 1 103 ? 6.055 -3.518 -6.776 1.00 97.38 103 ASP A C 1
ATOM 816 O O . ASP A 1 103 ? 5.515 -3.573 -5.670 1.00 97.38 103 ASP A O 1
ATOM 820 N N . SER A 1 104 ? 5.711 -2.594 -7.677 1.00 97.38 104 SER A N 1
ATOM 821 C CA . SER A 1 104 ? 4.642 -1.620 -7.452 1.00 97.38 104 SER A CA 1
ATOM 822 C C . SER A 1 104 ? 3.283 -2.299 -7.253 1.00 97.38 104 SER A C 1
ATOM 824 O O . SER A 1 104 ? 2.548 -1.941 -6.332 1.00 97.38 104 SER A O 1
ATOM 826 N N . GLU A 1 105 ? 2.952 -3.299 -8.071 1.00 97.81 105 GLU A N 1
ATOM 827 C CA . GLU A 1 105 ? 1.712 -4.073 -7.943 1.00 97.81 105 GLU A CA 1
ATOM 828 C C . GLU A 1 105 ? 1.671 -4.880 -6.638 1.00 97.81 105 GLU A C 1
ATOM 830 O O . GLU A 1 105 ? 0.663 -4.851 -5.926 1.00 97.81 105 GLU A O 1
ATOM 835 N N . ALA A 1 106 ? 2.777 -5.533 -6.273 1.00 97.69 106 ALA A N 1
ATOM 836 C CA . ALA A 1 106 ? 2.894 -6.268 -5.017 1.00 97.69 106 ALA A CA 1
ATOM 837 C C . ALA A 1 106 ? 2.717 -5.349 -3.797 1.00 97.69 106 ALA A C 1
ATOM 839 O O . ALA A 1 106 ? 1.978 -5.683 -2.866 1.00 97.69 106 ALA A O 1
ATOM 840 N N . ARG A 1 107 ? 3.333 -4.158 -3.821 1.00 97.25 107 ARG A N 1
ATOM 841 C CA . ARG A 1 107 ? 3.180 -3.150 -2.761 1.00 97.25 107 ARG A CA 1
ATOM 842 C C . ARG A 1 107 ? 1.743 -2.655 -2.642 1.00 97.25 107 ARG A C 1
ATOM 844 O O . ARG A 1 107 ? 1.229 -2.622 -1.530 1.00 97.25 107 ARG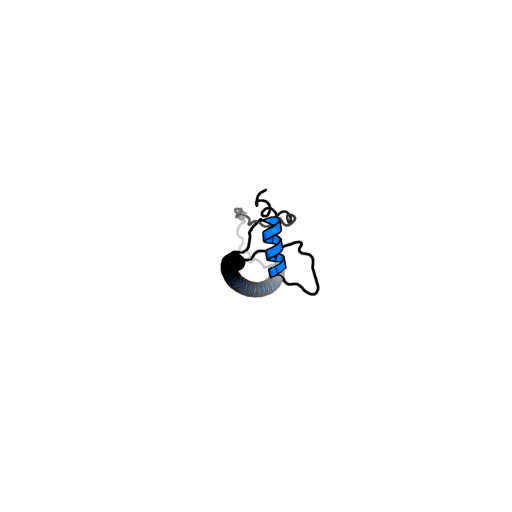 A O 1
ATOM 851 N N . LYS A 1 108 ? 1.074 -2.343 -3.758 1.00 98.06 108 LYS A N 1
ATOM 852 C CA . LYS A 1 108 ? -0.342 -1.929 -3.751 1.00 98.06 108 LYS A CA 1
ATOM 853 C C . LYS A 1 108 ? -1.243 -2.985 -3.120 1.00 98.06 108 LYS A C 1
ATOM 855 O O . LYS A 1 108 ? -2.100 -2.653 -2.308 1.00 98.06 108 LYS A O 1
ATOM 860 N N . LYS A 1 109 ? -1.023 -4.260 -3.452 1.00 97.94 109 LYS A N 1
ATOM 861 C CA . LYS A 1 109 ? -1.776 -5.365 -2.853 1.00 97.94 109 LYS A CA 1
ATOM 862 C C . LYS A 1 109 ? -1.536 -5.459 -1.344 1.00 97.94 109 LYS A C 1
ATOM 864 O O . LYS A 1 109 ? -2.489 -5.540 -0.576 1.00 97.94 109 LYS A O 1
ATOM 869 N N . SER A 1 110 ? -0.275 -5.389 -0.917 1.00 97.88 110 SER A N 1
ATOM 870 C CA . SER A 1 110 ? 0.078 -5.403 0.508 1.00 97.88 110 SER A CA 1
ATOM 871 C C . SER A 1 110 ? -0.528 -4.221 1.272 1.00 97.88 110 SER A C 1
ATOM 873 O O . SER A 1 110 ? -0.928 -4.373 2.427 1.00 97.88 110 SER A O 1
ATOM 875 N N . GLU A 1 111 ? -0.586 -3.043 0.654 1.00 98.00 111 GLU A N 1
ATOM 876 C CA . GLU A 1 111 ? -1.207 -1.848 1.227 1.00 98.00 111 GLU A CA 1
ATOM 877 C C . GLU A 1 111 ? -2.719 -2.038 1.403 1.00 98.00 111 GLU A C 1
ATOM 879 O O . GLU A 1 111 ? -3.257 -1.756 2.474 1.00 98.00 111 GLU A O 1
ATOM 884 N N . GLU A 1 112 ? -3.398 -2.590 0.395 1.00 98.00 112 GLU A N 1
ATOM 885 C CA . GLU A 1 112 ? -4.829 -2.888 0.464 1.00 98.00 112 GLU A CA 1
ATOM 886 C C . GLU A 1 112 ? -5.152 -3.922 1.556 1.00 98.00 112 GLU A C 1
ATOM 888 O O . GLU A 1 112 ? -6.083 -3.728 2.343 1.00 98.00 112 GLU A O 1
ATOM 893 N N . ASP A 1 113 ? -4.359 -4.991 1.655 1.00 98.06 113 ASP A N 1
ATOM 894 C CA . ASP A 1 113 ? -4.520 -6.019 2.687 1.00 98.06 113 ASP A CA 1
ATOM 895 C C . ASP A 1 113 ? -4.280 -5.448 4.093 1.00 98.06 113 ASP A C 1
ATOM 897 O O . ASP A 1 113 ? -5.031 -5.731 5.033 1.00 98.06 113 ASP A O 1
ATOM 901 N N . THR A 1 114 ? -3.272 -4.583 4.237 1.00 97.81 114 THR A N 1
ATOM 902 C CA . THR A 1 114 ? -2.986 -3.890 5.501 1.00 97.81 114 THR A CA 1
ATOM 903 C C . THR A 1 114 ? -4.143 -2.982 5.895 1.00 97.81 114 THR A C 1
ATOM 905 O O . THR A 1 114 ? -4.586 -3.021 7.042 1.00 97.81 114 THR A O 1
ATOM 908 N N . LYS A 1 115 ? -4.692 -2.216 4.947 1.00 98.19 115 LYS A N 1
ATOM 909 C CA . LYS A 1 115 ? -5.845 -1.345 5.186 1.00 98.19 115 LYS A CA 1
ATOM 910 C C . LYS A 1 115 ? -7.061 -2.136 5.673 1.00 98.19 115 LYS A C 1
ATOM 912 O O . LYS A 1 115 ? -7.634 -1.790 6.703 1.00 98.19 115 LYS A O 1
ATOM 917 N N . LYS A 1 116 ? -7.399 -3.246 5.006 1.00 98.06 116 LYS A N 1
ATOM 918 C CA . LYS A 1 116 ? -8.492 -4.143 5.433 1.00 98.06 116 LYS A CA 1
ATOM 919 C C . LYS A 1 116 ? -8.268 -4.685 6.846 1.00 98.06 116 LYS A C 1
ATOM 921 O O . LYS A 1 116 ? -9.203 -4.774 7.641 1.00 98.06 116 LYS A O 1
ATOM 926 N N . ARG A 1 117 ? -7.023 -5.038 7.180 1.00 98.19 117 ARG A N 1
ATOM 927 C CA . ARG A 1 117 ? -6.667 -5.525 8.517 1.00 98.19 117 ARG A CA 1
ATOM 928 C C . ARG A 1 117 ? -6.826 -4.441 9.583 1.00 98.19 117 ARG A C 1
ATOM 930 O O . ARG A 1 117 ? -7.348 -4.742 10.652 1.00 98.19 117 ARG A O 1
ATOM 937 N N . VAL A 1 118 ? -6.421 -3.204 9.295 1.00 98.38 118 VAL A N 1
ATOM 938 C CA . VAL A 1 118 ? -6.610 -2.058 10.199 1.00 98.38 118 VAL A CA 1
ATOM 939 C C . VAL A 1 118 ? -8.095 -1.799 10.440 1.00 98.38 118 VAL A C 1
ATOM 941 O O . VAL A 1 118 ? -8.512 -1.780 11.592 1.00 98.38 118 VAL A O 1
ATOM 944 N N . GLU A 1 119 ? -8.910 -1.721 9.386 1.00 98.12 119 GLU A N 1
ATOM 945 C CA . GLU A 1 119 ? -10.364 -1.516 9.510 1.00 98.12 119 GLU A CA 1
ATOM 946 C C . GLU A 1 119 ? -11.029 -2.619 10.359 1.00 98.12 119 GLU A C 1
ATOM 948 O O . GLU A 1 119 ? -11.880 -2.353 11.213 1.00 98.12 119 GLU A O 1
ATOM 953 N N . SER A 1 120 ? -10.609 -3.877 10.178 1.00 98.25 120 SER A N 1
ATOM 954 C CA . SER A 1 120 ? -11.087 -4.993 11.001 1.00 98.25 120 SER A CA 1
ATOM 955 C C . SER A 1 120 ? -10.679 -4.853 12.470 1.00 98.25 120 SER A C 1
ATOM 957 O O . SER A 1 120 ? -11.486 -5.138 13.358 1.00 98.25 120 SER A O 1
ATOM 959 N N . LEU A 1 121 ? -9.437 -4.445 12.743 1.00 98.12 121 LEU A N 1
ATOM 960 C CA . LEU A 1 121 ? -8.938 -4.252 14.105 1.00 98.12 121 LEU A CA 1
ATOM 961 C C . LEU A 1 121 ? -9.640 -3.086 14.802 1.00 98.12 121 LEU A C 1
ATOM 963 O O . LEU A 1 121 ? -10.013 -3.215 15.963 1.00 98.12 121 LEU A O 1
ATOM 967 N N . GLU A 1 122 ? -9.885 -1.982 14.098 1.00 98.31 122 GLU A N 1
ATOM 968 C CA . GLU A 1 122 ? -10.643 -0.844 14.624 1.00 98.31 122 GLU A CA 1
ATOM 969 C C . GLU A 1 122 ? -12.060 -1.260 15.028 1.00 98.31 122 GLU A C 1
ATOM 971 O O . GLU A 1 122 ? -12.518 -0.939 16.128 1.00 98.31 122 GLU A O 1
ATOM 976 N N . LYS A 1 123 ? -12.731 -2.057 14.187 1.00 98.06 123 LYS A N 1
ATOM 977 C CA . LYS A 1 123 ? -14.058 -2.599 14.498 1.00 98.06 123 LYS A CA 1
ATOM 978 C C . LYS A 1 123 ? -14.036 -3.504 15.732 1.00 98.06 123 LYS A C 1
ATOM 980 O O . LYS A 1 123 ? -14.906 -3.377 16.592 1.00 98.06 123 LYS A O 1
ATOM 985 N N . GLN A 1 124 ? -13.055 -4.401 15.835 1.00 98.06 124 GLN A N 1
ATOM 986 C CA . GLN A 1 124 ? -12.902 -5.277 17.002 1.00 98.06 124 GLN A CA 1
ATOM 987 C C . GLN A 1 124 ? -12.614 -4.481 18.276 1.00 98.06 124 GLN A C 1
ATOM 989 O O . GLN A 1 124 ? -13.203 -4.761 19.317 1.00 98.06 124 GLN A O 1
ATOM 994 N N . ASN A 1 125 ? -11.762 -3.460 18.193 1.00 98.31 125 ASN A N 1
ATOM 995 C CA . ASN A 1 125 ? -11.432 -2.607 19.326 1.00 98.31 125 ASN A CA 1
ATOM 996 C C . ASN A 1 125 ? -12.668 -1.840 19.824 1.00 98.31 125 ASN A C 1
ATOM 998 O O . ASN A 1 125 ? -12.953 -1.838 21.018 1.00 98.31 125 ASN A O 1
ATOM 1002 N N . ALA A 1 126 ? -13.470 -1.282 18.912 1.00 98.06 126 ALA A N 1
ATOM 1003 C CA . ALA A 1 126 ? -14.730 -0.630 19.269 1.00 98.06 126 ALA A CA 1
ATOM 1004 C C . ALA A 1 126 ? -15.716 -1.597 19.954 1.00 98.06 126 ALA A C 1
ATOM 1006 O O . ALA A 1 126 ? -16.346 -1.241 20.950 1.00 98.06 126 ALA A O 1
ATOM 1007 N N . MET A 1 127 ? -15.825 -2.835 19.459 1.00 98.06 127 MET A N 1
ATOM 1008 C CA . MET A 1 127 ? -16.661 -3.869 20.082 1.00 98.06 127 MET A CA 1
ATOM 1009 C C . MET A 1 127 ? -16.178 -4.235 21.488 1.00 98.06 127 MET A C 1
ATOM 1011 O O . MET A 1 127 ? -16.986 -4.288 22.414 1.00 98.06 127 MET A O 1
ATOM 1015 N N . LEU A 1 128 ? -14.873 -4.455 21.663 1.00 98.25 128 LEU A N 1
ATOM 1016 C CA . LEU A 1 128 ? -14.281 -4.769 22.964 1.00 98.25 128 LEU A CA 1
ATOM 1017 C C . LEU A 1 128 ? -14.473 -3.624 23.955 1.00 98.25 128 LEU A C 1
ATOM 1019 O O . LEU A 1 128 ? -14.878 -3.859 25.089 1.00 98.25 128 LEU A O 1
ATOM 1023 N N . HIS A 1 129 ? -14.244 -2.389 23.518 1.00 98.31 129 HIS A N 1
ATOM 1024 C CA . HIS A 1 129 ? -14.437 -1.207 24.345 1.00 98.31 129 HIS A CA 1
ATOM 1025 C C . HIS A 1 129 ? -15.885 -1.090 24.843 1.00 98.31 129 HIS A C 1
ATOM 1027 O O . HIS A 1 129 ? -16.117 -0.904 26.037 1.00 98.31 129 HIS A O 1
ATOM 1033 N N . ASN A 1 130 ? -16.865 -1.279 23.956 1.00 97.94 130 ASN A N 1
ATOM 1034 C CA . ASN A 1 130 ? -18.276 -1.280 24.347 1.00 97.94 130 ASN A CA 1
ATOM 1035 C C . ASN A 1 130 ? -18.602 -2.434 25.301 1.00 97.94 130 ASN A C 1
ATOM 1037 O O . ASN A 1 130 ? -19.273 -2.223 26.305 1.00 97.94 130 ASN A O 1
ATOM 1041 N N . SER A 1 131 ? -18.061 -3.629 25.053 1.00 98.00 131 SER A N 1
ATOM 1042 C CA . SER A 1 131 ? -18.239 -4.769 25.956 1.00 98.00 131 SER A CA 1
ATOM 1043 C C . SER A 1 131 ? -17.660 -4.506 27.350 1.00 98.00 131 SER A C 1
ATOM 1045 O O . SER A 1 131 ? -18.239 -4.950 28.340 1.00 98.00 131 SER A O 1
ATOM 1047 N N . ILE A 1 132 ? -16.530 -3.799 27.444 1.00 98.12 132 ILE A N 1
ATOM 1048 C CA . ILE A 1 132 ? -15.924 -3.404 28.722 1.00 98.12 132 ILE A CA 1
ATOM 1049 C C . ILE A 1 132 ? -16.821 -2.403 29.449 1.00 98.12 132 ILE A C 1
ATOM 1051 O O . ILE A 1 132 ? -17.043 -2.559 30.649 1.00 98.12 132 ILE A O 1
ATOM 1055 N N . ILE A 1 133 ? -17.352 -1.400 28.741 1.00 97.62 133 ILE A N 1
ATOM 1056 C CA . ILE A 1 133 ? -18.295 -0.436 29.322 1.00 97.62 133 ILE A CA 1
ATOM 1057 C C . ILE A 1 133 ? -19.524 -1.164 29.858 1.00 97.62 133 ILE A C 1
ATOM 1059 O O . ILE A 1 133 ? -19.880 -0.975 31.019 1.00 97.62 133 ILE A O 1
ATOM 1063 N N . ASP A 1 134 ? -20.135 -2.029 29.054 1.00 98.12 134 ASP A N 1
ATOM 1064 C CA . ASP A 1 134 ? -21.332 -2.769 29.448 1.00 98.12 134 ASP A CA 1
ATOM 1065 C C . ASP A 1 134 ? -21.078 -3.629 30.686 1.00 98.12 134 ASP A C 1
ATOM 1067 O O . ASP A 1 134 ? -21.880 -3.637 31.624 1.00 98.12 134 ASP A O 1
ATOM 1071 N N . LEU A 1 135 ? -19.943 -4.331 30.716 1.00 97.69 135 LEU A N 1
ATOM 1072 C CA . LEU A 1 135 ? -19.561 -5.160 31.850 1.00 97.69 135 LEU A CA 1
ATOM 1073 C C . LEU A 1 135 ? -19.318 -4.318 33.105 1.00 97.69 135 LEU A C 1
ATOM 1075 O O . LEU A 1 135 ? -19.813 -4.665 34.177 1.00 97.69 135 LEU A O 1
ATOM 1079 N N . LYS A 1 136 ? -18.606 -3.194 32.974 1.00 96.69 136 LYS A N 1
ATOM 1080 C CA . LYS A 1 136 ? -18.345 -2.272 34.083 1.00 96.69 136 LYS A CA 1
ATOM 1081 C C . LYS A 1 136 ? -19.645 -1.697 34.638 1.00 96.69 136 LYS A C 1
ATOM 1083 O O . LYS A 1 136 ? -19.841 -1.726 35.847 1.00 96.69 136 LYS A O 1
ATOM 1088 N N . THR A 1 137 ? -20.554 -1.248 33.777 1.00 96.06 137 THR A N 1
ATOM 1089 C CA . THR A 1 137 ? -21.854 -0.705 34.189 1.00 96.06 137 THR A CA 1
ATOM 1090 C C . THR A 1 137 ? -22.728 -1.766 34.854 1.00 96.06 137 THR A C 1
ATOM 1092 O O . THR A 1 137 ? -23.411 -1.462 35.824 1.00 96.06 137 THR A O 1
ATOM 1095 N N . ARG A 1 138 ? -22.707 -3.022 34.385 1.00 96.62 138 ARG A N 1
ATOM 1096 C CA . ARG A 1 138 ? -23.424 -4.127 35.050 1.00 96.62 138 ARG A CA 1
ATOM 1097 C C . ARG A 1 138 ? -22.829 -4.466 36.410 1.00 96.62 138 ARG A C 1
ATOM 1099 O O . ARG A 1 138 ? -23.584 -4.676 37.347 1.00 96.62 138 ARG A O 1
ATOM 1106 N N . SER A 1 139 ? -21.503 -4.509 36.501 1.00 97.12 139 SER A N 1
ATOM 1107 C CA . SER A 1 139 ? -20.780 -4.829 37.734 1.00 97.12 139 SER A CA 1
ATOM 1108 C C . SER A 1 139 ? -20.958 -3.746 38.802 1.00 97.12 139 SER A C 1
ATOM 1110 O O . SER A 1 139 ? -21.173 -4.048 39.967 1.00 97.12 139 SER A O 1
ATOM 1112 N N . MET A 1 140 ? -20.932 -2.474 38.400 1.00 95.62 140 MET A N 1
ATOM 1113 C CA . MET A 1 140 ? -21.089 -1.334 39.307 1.00 95.62 140 MET A CA 1
ATOM 1114 C C . MET A 1 140 ? -22.549 -0.921 39.536 1.00 95.62 140 MET A C 1
ATOM 1116 O O . MET A 1 140 ? -22.780 0.070 40.220 1.00 95.62 140 MET A O 1
ATOM 1120 N N . ARG A 1 141 ? -23.527 -1.627 38.953 1.00 95.50 141 ARG A N 1
ATOM 1121 C CA . ARG A 1 141 ? -24.938 -1.207 38.936 1.00 95.50 141 ARG A CA 1
ATOM 1122 C C . ARG A 1 141 ? -25.509 -0.986 40.333 1.00 95.50 141 ARG A C 1
ATOM 1124 O O . ARG A 1 141 ? -26.212 -0.005 40.544 1.00 95.50 141 ARG A O 1
ATOM 1131 N N . ASP A 1 142 ? -25.195 -1.898 41.242 1.00 95.38 142 ASP A N 1
ATOM 1132 C CA . ASP A 1 142 ? -25.765 -1.926 42.589 1.00 95.38 142 ASP A CA 1
ATOM 1133 C C . ASP A 1 142 ? -24.822 -1.272 43.616 1.00 95.38 142 ASP A C 1
ATOM 1135 O O . ASP A 1 142 ? -25.087 -1.276 44.816 1.00 95.38 142 ASP A O 1
ATOM 1139 N N . ASN A 1 143 ? -23.716 -0.683 43.144 1.00 93.62 143 ASN A N 1
ATOM 1140 C CA . ASN A 1 143 ? -22.779 0.040 43.990 1.00 93.62 143 ASN A CA 1
ATOM 1141 C C . ASN A 1 143 ? -23.229 1.495 44.126 1.00 93.62 143 ASN A C 1
ATOM 1143 O O . ASN A 1 143 ? -23.340 2.222 43.137 1.00 93.62 143 ASN A O 1
ATOM 1147 N N . PHE A 1 144 ? -23.391 1.951 45.364 1.00 90.75 144 PHE A N 1
ATOM 1148 C CA . PHE A 1 144 ? -23.609 3.361 45.667 1.00 90.75 144 PHE A CA 1
ATOM 1149 C C . PHE A 1 144 ? -22.281 4.055 45.964 1.00 90.75 144 PHE A C 1
ATOM 1151 O O . PHE A 1 144 ? -21.431 3.527 46.682 1.00 90.75 144 PHE A O 1
ATOM 1158 N N . ILE A 1 145 ? -22.101 5.251 45.403 1.00 90.88 145 ILE A N 1
ATOM 1159 C CA . ILE A 1 145 ? -20.930 6.091 45.661 1.00 90.88 145 ILE A CA 1
ATOM 1160 C C . ILE A 1 145 ? -21.372 7.230 46.569 1.00 90.88 145 ILE A C 1
ATOM 1162 O O . ILE A 1 145 ? -22.104 8.123 46.143 1.00 90.88 145 ILE A O 1
ATOM 1166 N N . PHE A 1 146 ? -20.905 7.201 47.813 1.00 89.38 146 PHE A N 1
ATOM 1167 C CA . PHE A 1 146 ? -21.135 8.270 48.774 1.00 89.38 146 PHE A CA 1
ATOM 1168 C C . PHE A 1 146 ? -19.951 9.235 48.753 1.00 89.38 146 PHE A C 1
ATOM 1170 O O . PHE A 1 146 ? -18.804 8.835 48.938 1.00 89.38 146 PHE A O 1
ATOM 1177 N N . HIS A 1 147 ? -20.230 10.511 48.502 1.00 91.00 147 HIS A N 1
ATOM 1178 C CA . HIS A 1 147 ? -19.231 11.577 48.481 1.00 91.00 147 HIS A CA 1
ATOM 1179 C C . HIS A 1 147 ? -19.441 12.543 49.653 1.00 91.00 147 HIS A C 1
ATOM 1181 O O . HIS A 1 147 ? -20.556 12.689 50.152 1.00 91.00 147 HIS A O 1
ATOM 1187 N N . ASN A 1 148 ? -18.387 13.271 50.037 1.00 89.38 148 ASN A N 1
ATOM 1188 C CA . ASN A 1 148 ? -18.392 14.256 51.131 1.00 89.38 148 ASN A CA 1
ATOM 1189 C C . ASN A 1 148 ? -18.662 13.671 52.532 1.00 89.38 148 ASN A C 1
ATOM 1191 O O . ASN A 1 148 ? -19.221 14.356 53.390 1.00 89.38 148 ASN A O 1
ATOM 1195 N N . ILE A 1 149 ? -18.248 12.427 52.776 1.00 86.94 149 ILE A N 1
ATOM 1196 C CA . ILE A 1 149 ? -18.177 11.860 54.128 1.00 86.94 149 ILE A CA 1
ATOM 1197 C C . ILE A 1 149 ? -16.867 12.336 54.772 1.00 86.94 149 ILE A C 1
ATOM 1199 O O . ILE A 1 149 ? -15.832 12.373 54.109 1.00 86.94 149 ILE A O 1
ATOM 1203 N N . LYS A 1 150 ? -16.915 12.764 56.039 1.00 88.25 150 LYS A N 1
ATOM 1204 C CA . LYS A 1 150 ? -15.715 13.191 56.775 1.00 88.25 150 LYS A CA 1
ATOM 1205 C C . LYS A 1 150 ? -14.861 11.980 57.135 1.00 88.25 150 LYS A C 1
ATOM 1207 O O . LYS A 1 150 ? -15.388 11.041 57.721 1.00 88.25 150 LYS A O 1
ATOM 1212 N N . GLU A 1 151 ? -13.567 12.067 56.850 1.00 88.81 151 GLU A N 1
ATOM 1213 C CA . GLU A 1 151 ? -12.609 11.007 57.167 1.00 88.81 151 GLU A CA 1
ATOM 1214 C C . GLU A 1 151 ? -12.263 10.977 58.671 1.00 88.81 151 GLU A C 1
ATOM 1216 O O . GLU A 1 151 ? -12.108 12.025 59.308 1.00 88.81 151 GLU A O 1
ATOM 1221 N N . SER A 1 152 ? -12.129 9.780 59.240 1.00 86.75 152 SER A N 1
ATOM 1222 C CA . SER A 1 152 ? -11.768 9.497 60.632 1.00 86.75 152 SER A CA 1
ATOM 1223 C C . SER A 1 152 ? -10.821 8.283 60.705 1.00 86.75 152 SER A C 1
ATOM 1225 O O . SER A 1 152 ? -10.947 7.343 59.927 1.00 86.75 152 SER A O 1
ATOM 1227 N N . PRO A 1 153 ? -9.850 8.256 61.637 1.00 82.81 153 PRO A N 1
ATOM 1228 C CA . PRO A 1 153 ? -8.892 7.150 61.749 1.00 82.81 153 PRO A CA 1
ATOM 1229 C C . PRO A 1 153 ? -9.515 5.815 62.196 1.00 82.81 153 PRO A C 1
ATOM 1231 O O . PRO A 1 153 ? -8.969 4.760 61.886 1.00 82.81 153 PRO A O 1
ATOM 1234 N N . GLU A 1 154 ? -10.652 5.847 62.895 1.00 82.69 154 GLU A N 1
ATOM 1235 C CA . GLU A 1 154 ? -11.449 4.663 63.244 1.00 82.69 154 GLU A CA 1
ATOM 1236 C C . GLU A 1 154 ? -12.837 4.801 62.606 1.00 82.69 154 GLU A C 1
ATOM 1238 O O . GLU A 1 154 ? -13.757 5.382 63.183 1.00 82.69 154 GLU A O 1
ATOM 1243 N N . GLU A 1 155 ? -12.971 4.326 61.367 1.00 82.94 155 GLU A N 1
ATOM 1244 C CA . GLU A 1 155 ? -14.216 4.403 60.601 1.00 82.94 155 GLU A CA 1
ATOM 1245 C C . GLU A 1 155 ? -14.996 3.091 60.633 1.00 82.94 155 GLU A C 1
ATOM 1247 O O . GLU A 1 155 ? -14.514 2.039 60.214 1.00 82.94 155 GLU A O 1
ATOM 1252 N N . ASN A 1 156 ? -16.257 3.182 61.052 1.00 88.56 156 ASN A N 1
ATOM 1253 C CA . ASN A 1 156 ? -17.261 2.163 60.779 1.00 88.56 156 ASN A CA 1
A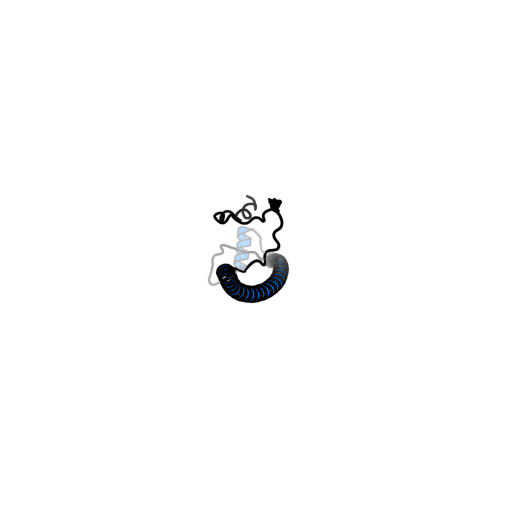TOM 1254 C C . ASN A 1 156 ? -18.166 2.660 59.644 1.00 88.56 156 ASN A C 1
ATOM 1256 O O . ASN A 1 156 ? -19.137 3.381 59.875 1.00 88.56 156 ASN A O 1
ATOM 1260 N N . THR A 1 157 ? -17.830 2.283 58.411 1.00 88.19 157 THR A N 1
ATOM 1261 C CA . THR A 1 157 ? -18.539 2.722 57.198 1.00 88.19 157 THR A CA 1
ATOM 1262 C C . THR A 1 157 ? -20.010 2.315 57.194 1.00 88.19 157 THR A C 1
ATOM 1264 O O . THR A 1 157 ? -20.851 3.091 56.749 1.00 88.19 157 THR A O 1
ATOM 1267 N N . THR A 1 158 ? -20.338 1.145 57.743 1.00 89.12 158 THR A N 1
ATOM 1268 C CA . THR A 1 158 ? -21.718 0.666 57.866 1.00 89.12 158 THR A CA 1
ATOM 1269 C C . THR A 1 158 ? -22.534 1.600 58.754 1.00 89.12 158 THR A C 1
ATOM 1271 O O . THR A 1 158 ? -23.555 2.116 58.311 1.00 89.12 158 THR A O 1
ATOM 1274 N N . ALA A 1 159 ? -22.055 1.899 59.967 1.00 88.94 159 ALA A N 1
ATOM 1275 C CA . ALA A 1 159 ? -22.752 2.796 60.894 1.00 88.94 159 ALA A CA 1
ATOM 1276 C C . ALA A 1 159 ? -22.937 4.209 60.312 1.00 88.94 159 ALA A C 1
ATOM 1278 O O . ALA A 1 159 ? -24.009 4.796 60.442 1.00 88.94 159 ALA A O 1
ATOM 1279 N N . ILE A 1 160 ? -21.918 4.723 59.614 1.00 89.00 160 ILE A N 1
ATOM 1280 C CA . ILE A 1 160 ? -21.981 6.022 58.931 1.00 89.00 160 ILE A CA 1
ATOM 1281 C C . ILE A 1 160 ? -23.060 6.021 57.836 1.00 89.00 160 ILE A C 1
ATOM 1283 O O . ILE A 1 160 ? -23.808 6.992 57.716 1.00 89.00 160 ILE A O 1
ATOM 1287 N N . ILE A 1 161 ? -23.166 4.948 57.042 1.00 89.44 161 ILE A N 1
ATOM 1288 C CA . ILE A 1 161 ? -24.201 4.829 56.004 1.00 89.44 161 ILE A CA 1
ATOM 1289 C C . ILE A 1 161 ? -25.597 4.731 56.629 1.00 89.44 161 ILE A C 1
ATOM 1291 O O . ILE A 1 161 ? -26.495 5.424 56.157 1.00 89.44 161 ILE A O 1
ATOM 1295 N N . HIS A 1 162 ? -25.788 3.941 57.691 1.00 88.50 162 HIS A N 1
ATOM 1296 C CA . HIS A 1 162 ? -27.084 3.842 58.381 1.00 88.50 162 HIS A CA 1
ATOM 1297 C C . HIS A 1 162 ? -27.543 5.200 58.920 1.00 88.50 162 HIS A C 1
ATOM 1299 O O . HIS A 1 162 ? -28.648 5.639 58.608 1.00 88.50 162 HIS A O 1
ATOM 1305 N N . GLN A 1 163 ? -26.661 5.919 59.622 1.00 87.94 163 GLN A N 1
ATOM 1306 C CA . GLN A 1 163 ? -26.959 7.266 60.109 1.00 87.94 163 GLN A CA 1
ATOM 1307 C C . GLN A 1 163 ? -27.319 8.218 58.957 1.00 87.94 163 GLN A C 1
ATOM 1309 O O . GLN A 1 163 ? -28.270 8.990 59.055 1.00 87.94 163 GLN A O 1
ATOM 1314 N N . LEU A 1 164 ? -26.588 8.157 57.837 1.00 88.38 164 LEU A N 1
ATOM 1315 C CA . LEU A 1 164 ? -26.882 8.982 56.665 1.00 88.38 164 LEU A CA 1
ATOM 1316 C C . LEU A 1 164 ? -28.264 8.664 56.068 1.00 88.38 164 LEU A C 1
ATOM 1318 O O . LEU A 1 164 ? -28.981 9.585 55.670 1.00 88.38 164 LEU A O 1
ATOM 1322 N N . LEU A 1 165 ? -28.629 7.381 55.981 1.00 89.19 165 LEU A N 1
ATOM 1323 C CA . LEU A 1 165 ? -29.924 6.934 55.463 1.00 89.19 165 LEU A CA 1
ATOM 1324 C C . LEU A 1 165 ? -31.082 7.387 56.359 1.00 89.19 165 LEU A C 1
ATOM 1326 O O . LEU A 1 165 ? -32.082 7.896 55.848 1.00 89.19 165 LEU A O 1
ATOM 1330 N N . GLU A 1 166 ? -30.919 7.289 57.675 1.00 89.62 166 GLU A N 1
ATOM 1331 C CA . GLU A 1 166 ? -31.907 7.742 58.653 1.00 89.62 166 GLU A CA 1
ATOM 1332 C C . GLU A 1 166 ? -32.073 9.271 58.604 1.00 89.62 166 GLU A C 1
ATOM 1334 O O . GLU A 1 166 ? -33.175 9.773 58.380 1.00 89.62 166 GLU A O 1
ATOM 1339 N N . GLU A 1 167 ? -30.975 10.032 58.684 1.00 88.69 167 GLU A N 1
ATOM 1340 C CA . GLU A 1 167 ? -31.013 11.500 58.732 1.00 88.69 167 GLU A CA 1
ATOM 1341 C C . GLU A 1 167 ? -31.495 12.156 57.431 1.00 88.69 167 GLU A C 1
ATOM 1343 O O . GLU A 1 167 ? -32.123 13.220 57.463 1.00 88.69 167 GLU A O 1
ATOM 1348 N N . LYS A 1 168 ? -31.123 11.601 56.269 1.00 88.06 168 LYS A N 1
ATOM 1349 C CA . LYS A 1 168 ? -31.371 12.242 54.963 1.00 88.06 168 LYS A CA 1
ATOM 1350 C C . LYS A 1 168 ? -32.557 11.667 54.215 1.00 88.06 168 LYS A C 1
ATOM 1352 O O . LYS A 1 168 ? -33.160 12.396 53.427 1.00 88.06 168 LYS A O 1
ATOM 1357 N N . PHE A 1 169 ? -32.873 10.395 54.430 1.00 84.94 169 PHE A N 1
ATOM 1358 C CA . PHE A 1 169 ? -33.903 9.693 53.670 1.00 84.94 169 PHE A CA 1
ATOM 1359 C C . PHE A 1 169 ? -35.033 9.150 54.549 1.00 84.94 169 PHE A C 1
ATOM 1361 O O . PHE A 1 169 ? -36.039 8.711 53.995 1.00 84.94 169 PHE A O 1
ATOM 1368 N N . ASN A 1 170 ? -34.915 9.237 55.882 1.00 87.19 170 ASN A N 1
ATOM 1369 C CA . ASN A 1 170 ? -35.911 8.754 56.842 1.00 87.19 170 ASN A CA 1
ATOM 1370 C C . ASN A 1 170 ? -36.261 7.270 56.618 1.00 87.19 170 ASN A C 1
ATOM 1372 O O . ASN A 1 170 ? -37.422 6.863 56.713 1.00 87.19 170 ASN A O 1
ATOM 1376 N N . ILE A 1 171 ? -35.243 6.489 56.244 1.00 85.88 171 ILE A N 1
ATOM 1377 C CA . ILE A 1 171 ? -35.322 5.041 56.074 1.00 85.88 171 ILE A CA 1
ATOM 1378 C C . ILE A 1 171 ? -34.788 4.428 57.363 1.00 85.88 171 ILE A C 1
ATOM 1380 O O . ILE A 1 171 ? -33.589 4.479 57.619 1.00 85.88 171 ILE A O 1
ATOM 1384 N N . GLU A 1 172 ? -35.692 3.886 58.172 1.00 79.25 172 GLU A N 1
ATOM 1385 C CA . GLU A 1 172 ? -35.342 3.136 59.377 1.00 79.25 172 GLU A CA 1
ATOM 1386 C C . GLU A 1 172 ? -34.910 1.716 58.991 1.00 79.25 172 GLU A C 1
ATOM 1388 O O . GLU A 1 172 ? -35.454 1.120 58.052 1.00 79.25 172 GLU A O 1
ATOM 1393 N N . ASP A 1 173 ? -33.930 1.166 59.707 1.00 68.25 173 ASP A N 1
ATOM 1394 C CA . ASP A 1 173 ? -33.489 -0.205 59.473 1.00 68.25 173 ASP A CA 1
ATOM 1395 C C . ASP A 1 173 ? -34.638 -1.190 59.696 1.00 68.25 173 ASP A C 1
ATOM 1397 O O . ASP A 1 173 ? -35.342 -1.154 60.710 1.00 68.25 173 ASP A O 1
ATOM 1401 N N . ALA A 1 174 ? -34.804 -2.121 58.752 1.00 60.88 174 ALA A N 1
ATOM 1402 C CA . ALA A 1 174 ? -35.688 -3.260 58.933 1.00 60.88 174 ALA A CA 1
ATOM 1403 C C . ALA A 1 174 ? -35.123 -4.137 60.059 1.00 60.88 174 ALA A C 1
ATOM 1405 O O . ALA A 1 174 ? -34.251 -4.979 59.843 1.00 60.88 174 ALA A O 1
ATOM 1406 N N . THR A 1 175 ? -35.613 -3.908 61.274 1.00 51.94 175 THR A N 1
ATOM 1407 C CA . THR A 1 175 ? -35.360 -4.754 62.438 1.00 51.94 175 THR A CA 1
ATOM 1408 C C . THR A 1 175 ? -35.780 -6.186 62.102 1.00 51.94 175 THR A C 1
ATOM 1410 O O . THR A 1 175 ? -36.964 -6.489 61.967 1.00 51.94 175 THR A O 1
ATOM 1413 N N . THR A 1 176 ? -34.792 -7.060 61.908 1.00 40.88 176 THR A N 1
ATOM 1414 C CA . THR A 1 176 ? -34.968 -8.519 61.891 1.00 40.88 176 THR A CA 1
ATOM 1415 C C . THR A 1 176 ? -34.237 -9.118 63.073 1.00 40.88 176 THR A C 1
ATOM 1417 O O . THR A 1 176 ? -33.132 -8.622 63.386 1.00 40.88 176 THR A O 1
#

pLDDT: mean 79.55, std 22.78, range [36.34, 98.38]

Foldseek 3Di:
DDDPPPPPDDDDDDDDDDDDDDPDDDDPDPPDDPDDPDDDDDDDPDPPPPPPVVVVVVVVVVVVVVVVVVVVVVVVVVVVVVVVVVVVVVVVVVVVVVVVVVVVVVVVVVVVVVVVVVVVVVVVVVVVVVVVVVVVCVVCVPPDDDPDDDDDPDDDPVVVVQVCCCVPVVDHDPDD

Radius of gyration: 51.23 Å; chains: 1; bounding box: 84×35×149 Å

Sequence (176 aa):
MSKDQALKRSAQNLNNSLNNNTPNKPTKSKILKPNSNRKETDKEEGTKQVDLNDIYDMLKTMMSKLEKLETIEKNVKSLDDDLKSVKASLEYAQAEVKDLKKDSEARKKSEEDTKKRVESLEKQNAMLHNSIIDLKTRSMRDNFIFHNIKESPEENTTAIIHQLLEEKFNIEDATT

Organism: Paramuricea clavata (NCBI:txid317549)

Secondary structure (DSSP, 8-state):
--S-SSS--S------S----PPPP--------------------------HHHHHHHHHHHHHHHHHHHHHHHHHHHHHHHHHHHHHHHHHHHHHHHHHHHHHHHHHHHHHHHHHHHHHHHHHHHHHHHHHHHHHHHHTTT-----SPPP-SS--HHHHHHHHHHHHH-------